Protein AF-A0A706RJ51-F1 (afdb_monomer_lite)

pLDDT: mean 90.6, std 5.4, range [71.19, 97.88]

Sequence (64 aa):
MLKDNYKPARFADRDGEIWGHEYSWNLAKSSLQDLEKYGKSYVSKHSDRMGDGFSFGPDLVIIR

Foldseek 3Di:
DVVVFFDVVVPPPCCDDPNHVCNVVVVVVVQVVCQVPPQKDWDALNGTPVSHIWMAGPVRDTGD

Organism: Salmonella typhimurium (NCBI:txid90371)

Radius of gyration: 12.0 Å; chains: 1; bounding box: 33×17×27 Å

Structure (mmCIF, N/CA/C/O backbone):
data_AF-A0A706RJ51-F1
#
_entry.id   AF-A0A706RJ51-F1
#
loop_
_atom_site.group_PDB
_atom_site.id
_atom_site.type_symbol
_atom_site.label_atom_id
_atom_site.label_alt_id
_atom_site.label_comp_id
_atom_site.label_asym_id
_atom_site.label_entity_id
_atom_site.label_seq_id
_atom_site.pdbx_PDB_ins_code
_atom_site.Cartn_x
_atom_site.Cartn_y
_atom_site.Cartn_z
_atom_site.occupancy
_atom_site.B_iso_or_equiv
_atom_site.auth_seq_id
_atom_site.auth_comp_id
_atom_site.auth_asym_id
_atom_site.auth_atom_id
_atom_site.pdbx_PDB_model_num
ATOM 1 N N . MET A 1 1 ? -9.011 -11.262 -2.285 1.00 71.19 1 MET A N 1
ATOM 2 C CA . MET A 1 1 ? -8.040 -10.747 -1.286 1.00 71.19 1 MET A CA 1
ATOM 3 C C . MET A 1 1 ? -7.451 -9.420 -1.775 1.00 71.19 1 MET A C 1
ATOM 5 O O . MET A 1 1 ? -7.581 -9.116 -2.957 1.00 71.19 1 MET A O 1
ATOM 9 N N . LEU A 1 2 ? -6.800 -8.627 -0.911 1.00 81.12 2 LEU A N 1
ATOM 10 C CA . LEU A 1 2 ? -6.113 -7.369 -1.291 1.00 81.12 2 LEU A CA 1
ATOM 11 C C . LEU A 1 2 ? -5.200 -7.538 -2.517 1.00 81.12 2 LEU A C 1
ATOM 13 O O . LEU A 1 2 ? -5.255 -6.746 -3.457 1.00 81.12 2 LEU A O 1
ATOM 17 N N . LYS A 1 3 ? -4.454 -8.649 -2.560 1.00 81.19 3 LYS A N 1
ATOM 18 C CA . LYS A 1 3 ? -3.581 -9.021 -3.681 1.00 81.19 3 LYS A CA 1
ATOM 19 C C . LYS A 1 3 ? -4.306 -9.214 -5.032 1.00 81.19 3 LYS A C 1
ATOM 21 O O . LYS A 1 3 ? -3.704 -9.130 -6.089 1.00 81.19 3 LYS A O 1
ATOM 26 N N . ASP A 1 4 ? -5.611 -9.451 -5.034 1.00 87.25 4 ASP A N 1
ATOM 27 C CA . ASP A 1 4 ? -6.361 -9.648 -6.282 1.00 87.25 4 ASP A CA 1
ATOM 28 C C . ASP A 1 4 ? -6.899 -8.322 -6.841 1.00 87.25 4 ASP A C 1
ATOM 30 O O . ASP A 1 4 ? -7.430 -8.281 -7.951 1.00 87.25 4 ASP A O 1
ATOM 34 N N . ASN A 1 5 ? -6.761 -7.231 -6.082 1.00 88.81 5 ASN A N 1
ATOM 35 C CA . ASN A 1 5 ? -7.293 -5.915 -6.426 1.00 88.81 5 ASN A CA 1
ATOM 36 C C . ASN A 1 5 ? -6.209 -4.925 -6.874 1.00 88.81 5 ASN A C 1
ATOM 38 O O . ASN A 1 5 ? -6.548 -3.831 -7.310 1.00 88.81 5 ASN A O 1
ATOM 42 N N . TYR A 1 6 ? -4.921 -5.285 -6.823 1.00 85.06 6 TYR A N 1
ATOM 43 C CA . TYR A 1 6 ? -3.847 -4.431 -7.343 1.00 85.06 6 TYR A CA 1
ATOM 44 C C . TYR A 1 6 ? -3.496 -4.761 -8.799 1.00 85.06 6 TYR A C 1
ATOM 46 O O . TYR A 1 6 ? -3.714 -5.876 -9.273 1.00 85.06 6 TYR A O 1
ATOM 54 N N . LYS A 1 7 ? -2.921 -3.786 -9.515 1.00 88.12 7 LYS A N 1
ATOM 55 C CA . LYS A 1 7 ? -2.331 -3.944 -10.856 1.00 88.12 7 LYS A CA 1
ATOM 56 C C . LYS A 1 7 ? -0.890 -4.452 -10.752 1.00 88.12 7 LYS A C 1
ATOM 58 O O . LYS A 1 7 ? -0.013 -3.637 -10.464 1.00 88.12 7 LYS A O 1
ATOM 63 N N . PRO A 1 8 ? -0.581 -5.728 -11.059 1.00 81.56 8 PRO A N 1
ATOM 64 C CA . PRO A 1 8 ? 0.768 -6.257 -10.861 1.00 81.56 8 PRO A CA 1
ATOM 65 C C . PRO A 1 8 ? 1.843 -5.542 -11.673 1.00 81.56 8 PRO A C 1
ATOM 67 O O . PRO A 1 8 ? 2.912 -5.264 -11.147 1.00 81.56 8 PRO A O 1
ATOM 70 N N . ALA A 1 9 ? 1.526 -5.118 -12.898 1.00 81.88 9 ALA A N 1
ATOM 71 C CA . ALA A 1 9 ? 2.440 -4.345 -13.741 1.00 81.88 9 ALA A CA 1
ATOM 72 C C . ALA A 1 9 ? 2.846 -2.985 -13.134 1.00 81.88 9 ALA A C 1
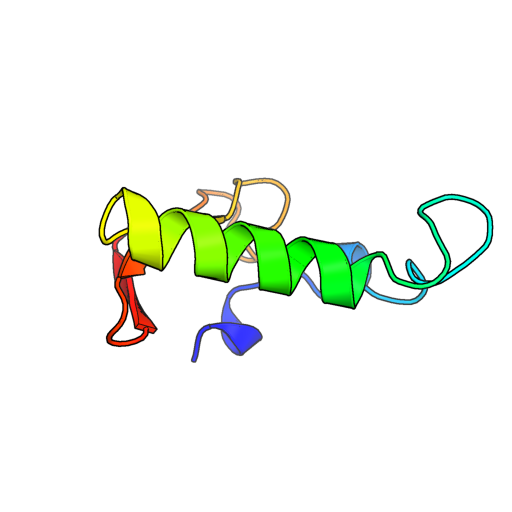ATOM 74 O O . ALA A 1 9 ? 3.881 -2.430 -13.488 1.00 81.88 9 ALA A O 1
ATOM 75 N N . ARG A 1 10 ? 2.059 -2.428 -12.196 1.00 79.25 10 ARG A N 1
ATOM 76 C CA . ARG A 1 10 ? 2.437 -1.212 -11.461 1.00 79.25 10 ARG A CA 1
ATOM 77 C C . ARG A 1 10 ? 3.264 -1.540 -10.219 1.00 79.25 10 ARG A C 1
ATOM 79 O O . ARG A 1 10 ? 3.603 -0.600 -9.525 1.00 79.25 10 ARG A O 1
ATOM 86 N N . PHE A 1 11 ? 3.641 -2.774 -9.922 1.00 78.38 11 PHE A N 1
ATOM 87 C CA . PHE A 1 11 ? 4.498 -3.062 -8.761 1.00 78.38 11 PHE A CA 1
ATOM 88 C C . PHE A 1 11 ? 5.644 -4.022 -9.065 1.00 78.38 11 PHE A C 1
ATOM 90 O O . PHE A 1 11 ? 6.640 -3.981 -8.352 1.00 78.38 11 PHE A O 1
ATOM 97 N N . ALA A 1 12 ? 5.534 -4.817 -10.131 1.00 81.81 12 ALA A N 1
ATOM 98 C CA . ALA A 1 12 ? 6.618 -5.652 -10.627 1.00 81.81 12 ALA A CA 1
ATOM 99 C C . ALA A 1 12 ? 7.882 -4.816 -10.872 1.00 81.81 12 ALA A C 1
ATOM 101 O O . ALA A 1 12 ? 7.802 -3.704 -11.403 1.00 81.81 12 ALA A O 1
ATOM 102 N N . ASP A 1 13 ? 9.016 -5.360 -10.428 1.00 84.19 13 ASP A N 1
ATOM 103 C CA . ASP A 1 13 ? 10.368 -4.846 -10.678 1.00 84.19 13 ASP A CA 1
ATOM 104 C C . ASP A 1 13 ? 10.593 -3.394 -10.223 1.00 84.19 13 ASP A C 1
ATOM 106 O O . ASP A 1 13 ? 11.429 -2.662 -10.751 1.00 84.19 13 ASP A O 1
ATOM 110 N N . ARG A 1 14 ? 9.812 -2.951 -9.230 1.00 88.00 14 ARG A N 1
ATOM 111 C CA . ARG A 1 14 ? 9.962 -1.635 -8.598 1.00 88.00 14 ARG A CA 1
ATOM 112 C C . ARG A 1 14 ? 11.070 -1.584 -7.571 1.00 88.00 14 ARG A C 1
ATOM 114 O O . ARG A 1 14 ? 11.645 -0.520 -7.379 1.00 88.00 14 ARG A O 1
ATOM 121 N N . ASP A 1 15 ? 11.324 -2.702 -6.910 1.00 89.62 15 ASP A N 1
ATOM 122 C CA . ASP A 1 15 ? 12.424 -2.800 -5.967 1.00 89.62 15 ASP A CA 1
ATOM 123 C C . ASP A 1 15 ? 13.725 -2.709 -6.766 1.00 89.62 15 ASP A C 1
ATOM 125 O O . ASP A 1 15 ? 14.062 -3.597 -7.547 1.00 89.62 15 ASP A O 1
ATOM 129 N N . GLY A 1 16 ? 14.416 -1.581 -6.637 1.00 89.88 16 GLY A N 1
ATOM 130 C CA . GLY A 1 16 ? 15.578 -1.277 -7.462 1.00 89.88 16 GLY A CA 1
ATOM 131 C C . GLY A 1 16 ? 15.969 0.192 -7.418 1.00 89.88 16 GLY A C 1
ATOM 132 O O . GLY A 1 16 ? 15.424 0.986 -6.658 1.00 89.88 16 GLY A O 1
ATOM 133 N N . GLU A 1 17 ? 16.921 0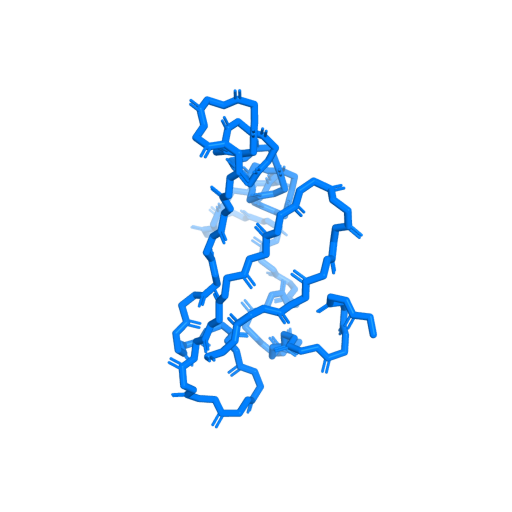.569 -8.261 1.00 90.69 17 GLU A N 1
ATOM 134 C CA . GLU A 1 17 ? 17.573 1.883 -8.213 1.00 90.69 17 GLU A CA 1
ATOM 135 C C . GLU A 1 17 ? 16.607 3.061 -8.434 1.00 90.69 17 GLU A C 1
ATOM 137 O O . GLU A 1 17 ? 16.747 4.110 -7.815 1.00 90.69 17 GLU A O 1
ATOM 142 N N . ILE A 1 18 ? 15.581 2.879 -9.273 1.00 90.25 18 ILE A N 1
ATOM 143 C CA . ILE A 1 18 ? 14.678 3.967 -9.677 1.00 90.25 18 ILE A CA 1
ATOM 144 C C . ILE A 1 18 ? 13.684 4.340 -8.569 1.00 90.25 18 ILE A C 1
ATOM 146 O O . ILE A 1 18 ? 13.397 5.517 -8.366 1.00 90.25 18 ILE A O 1
ATOM 150 N N . TRP A 1 19 ? 13.117 3.348 -7.878 1.00 86.19 19 TRP A N 1
ATOM 151 C CA . TRP A 1 19 ? 12.046 3.566 -6.892 1.00 86.19 19 TRP A CA 1
ATOM 152 C C . TRP A 1 19 ? 12.472 3.250 -5.454 1.00 86.19 19 TRP A C 1
ATOM 154 O O . TRP A 1 19 ? 11.688 3.457 -4.527 1.00 86.19 19 TRP A O 1
ATOM 164 N N . GLY A 1 20 ? 13.709 2.790 -5.270 1.00 91.25 20 GLY A N 1
ATOM 165 C CA . GLY A 1 20 ? 14.269 2.334 -4.007 1.00 91.25 20 GLY A CA 1
ATOM 166 C C . GLY A 1 20 ? 14.311 0.809 -3.920 1.00 91.25 20 GLY A C 1
ATOM 167 O O . GLY A 1 20 ? 13.395 0.113 -4.354 1.00 91.25 20 GLY A O 1
ATOM 168 N N . HIS A 1 21 ? 15.376 0.287 -3.312 1.00 91.44 21 HIS A N 1
ATOM 169 C CA . HIS A 1 21 ? 15.584 -1.156 -3.138 1.00 91.44 21 HIS A CA 1
ATOM 170 C C . HIS A 1 21 ? 14.512 -1.839 -2.275 1.00 91.44 21 HIS A C 1
ATOM 172 O O . HIS A 1 21 ? 14.333 -3.045 -2.367 1.00 91.44 21 HIS A O 1
ATOM 178 N N . GLU A 1 22 ? 13.786 -1.069 -1.465 1.00 92.12 22 GLU A N 1
ATOM 179 C CA . GLU A 1 22 ? 12.740 -1.549 -0.557 1.00 92.12 22 GLU A CA 1
ATOM 180 C C . GLU A 1 22 ? 11.387 -0.880 -0.856 1.00 92.12 22 GLU A C 1
ATOM 182 O O . GLU A 1 22 ? 10.615 -0.569 0.054 1.00 92.12 22 GLU A O 1
ATOM 187 N N . TYR A 1 23 ? 11.101 -0.562 -2.121 1.00 90.38 23 TYR A N 1
ATOM 188 C CA . TYR A 1 23 ? 9.871 0.142 -2.493 1.00 90.38 23 TYR A CA 1
ATOM 189 C C . TYR A 1 23 ? 8.613 -0.608 -2.027 1.00 90.38 23 TYR A C 1
ATOM 191 O O . TYR A 1 23 ? 7.728 -0.018 -1.401 1.00 90.38 23 TYR A O 1
ATOM 199 N N . SER A 1 24 ? 8.545 -1.912 -2.296 1.00 86.75 24 SER A N 1
ATOM 200 C CA . SER A 1 24 ? 7.430 -2.783 -1.917 1.00 86.75 24 SER A CA 1
ATOM 201 C C . SER A 1 24 ? 7.226 -2.831 -0.397 1.00 86.75 24 SER A C 1
ATOM 203 O O . SER A 1 24 ? 6.100 -2.691 0.088 1.00 86.75 24 SER A O 1
ATOM 205 N N . TRP A 1 25 ? 8.320 -2.942 0.358 1.00 90.50 25 TRP A N 1
ATOM 206 C CA . TRP A 1 25 ? 8.319 -2.929 1.819 1.00 90.50 25 TRP A CA 1
ATOM 207 C C . TRP A 1 25 ? 7.833 -1.592 2.382 1.00 90.50 25 TRP A C 1
ATOM 209 O O . TRP A 1 25 ? 6.962 -1.560 3.253 1.00 90.50 25 TRP A O 1
ATOM 219 N N . ASN A 1 26 ? 8.336 -0.477 1.853 1.00 92.19 26 ASN A N 1
ATOM 220 C CA . ASN A 1 26 ? 7.938 0.857 2.297 1.00 92.19 26 ASN A CA 1
ATOM 221 C C . ASN A 1 26 ? 6.465 1.155 1.995 1.00 92.19 26 ASN A C 1
ATOM 223 O O . ASN A 1 26 ? 5.793 1.799 2.801 1.00 92.19 26 ASN A O 1
ATOM 227 N N . LEU A 1 27 ? 5.935 0.640 0.883 1.00 90.12 27 LEU A N 1
ATOM 228 C CA . LEU A 1 27 ? 4.511 0.731 0.575 1.00 90.12 27 LEU A CA 1
ATOM 229 C C . LEU A 1 27 ? 3.663 -0.028 1.606 1.00 90.12 27 LEU A C 1
ATOM 231 O O . LEU A 1 27 ? 2.703 0.527 2.138 1.00 90.12 27 LEU A O 1
ATOM 235 N N . ALA A 1 28 ? 4.039 -1.269 1.926 1.00 90.44 28 ALA A N 1
ATOM 236 C CA . ALA A 1 28 ? 3.349 -2.059 2.944 1.00 90.44 28 ALA A CA 1
ATOM 237 C C . ALA A 1 28 ? 3.413 -1.381 4.322 1.00 90.44 28 ALA A C 1
ATOM 239 O O . ALA A 1 28 ? 2.396 -1.267 5.007 1.00 90.44 28 ALA A O 1
ATOM 240 N N . LYS A 1 29 ? 4.587 -0.861 4.697 1.00 95.19 29 LYS A N 1
ATOM 241 C CA . LYS A 1 29 ? 4.792 -0.103 5.935 1.00 95.19 29 LYS A CA 1
ATOM 242 C C . LYS A 1 29 ? 3.895 1.132 6.005 1.00 95.19 29 LYS A C 1
ATOM 244 O O . LYS A 1 29 ? 3.271 1.351 7.038 1.00 95.19 29 LYS A O 1
ATOM 249 N N . SER A 1 30 ? 3.791 1.902 4.920 1.00 94.44 30 SER A N 1
ATOM 250 C CA . SER A 1 30 ? 2.898 3.065 4.850 1.00 94.44 30 SER A CA 1
ATOM 251 C C . SER A 1 30 ? 1.444 2.667 5.105 1.00 94.44 30 SER A C 1
ATOM 253 O O . SER A 1 30 ? 0.765 3.309 5.899 1.00 94.44 30 SER A O 1
ATOM 255 N N . SER A 1 31 ? 0.971 1.578 4.492 1.00 94.00 31 SER A N 1
ATOM 256 C CA . SER A 1 31 ? -0.394 1.100 4.729 1.00 94.00 31 SER A CA 1
ATOM 257 C C . SER A 1 31 ? -0.618 0.635 6.167 1.00 94.00 31 SER A C 1
ATOM 259 O O . SER A 1 31 ? -1.675 0.905 6.727 1.00 94.00 31 SER A O 1
ATOM 261 N N . LEU A 1 32 ? 0.362 -0.024 6.793 1.00 95.94 32 LEU A N 1
ATOM 262 C CA . LEU A 1 32 ? 0.271 -0.405 8.207 1.00 95.94 32 LEU A CA 1
ATOM 263 C C . LEU A 1 32 ? 0.202 0.821 9.127 1.00 95.94 32 LEU A C 1
ATOM 265 O O . LEU A 1 32 ? -0.600 0.834 10.056 1.00 95.94 32 LEU A O 1
ATOM 269 N N . GLN A 1 33 ? 0.986 1.862 8.841 1.00 97.88 33 GLN A N 1
ATOM 270 C CA . GLN A 1 33 ? 0.950 3.121 9.591 1.00 97.88 33 GLN A CA 1
ATOM 271 C C . GLN A 1 33 ? -0.399 3.836 9.452 1.00 97.88 33 GLN A C 1
ATOM 273 O O . GLN A 1 33 ? -0.924 4.354 10.437 1.00 97.88 33 GLN A O 1
ATOM 278 N N . ASP A 1 34 ? -0.991 3.836 8.256 1.00 97.75 34 ASP A N 1
ATOM 279 C CA . ASP A 1 34 ? -2.333 4.387 8.048 1.00 97.75 34 ASP A CA 1
ATOM 280 C C . ASP A 1 34 ? -3.393 3.609 8.837 1.00 97.75 34 ASP A C 1
ATOM 282 O O . ASP A 1 34 ? -4.275 4.203 9.458 1.00 97.75 34 ASP A O 1
ATOM 286 N N . LEU A 1 35 ? -3.301 2.276 8.846 1.00 96.94 35 LEU A N 1
ATOM 287 C CA . LEU A 1 35 ? -4.203 1.424 9.617 1.00 96.94 35 LEU A CA 1
ATOM 288 C C . LEU A 1 35 ? -4.079 1.679 11.122 1.00 96.94 35 LEU A C 1
ATOM 290 O O . LEU A 1 35 ? -5.100 1.801 11.792 1.00 96.94 35 LEU A O 1
ATOM 294 N N . GLU A 1 36 ? -2.859 1.802 11.641 1.00 97.50 36 GLU A N 1
ATOM 295 C CA . GLU A 1 36 ? -2.608 2.105 13.054 1.00 97.50 36 GLU A CA 1
ATOM 296 C C . GLU A 1 36 ? -3.150 3.487 13.441 1.00 97.50 36 GLU A C 1
ATOM 298 O O . GLU A 1 36 ? -3.792 3.646 14.478 1.00 97.50 36 GLU A O 1
ATOM 303 N N . LYS A 1 37 ? -2.924 4.493 12.593 1.00 97.88 37 LYS A N 1
ATOM 304 C CA . LYS A 1 37 ? -3.247 5.886 12.909 1.00 97.88 37 LYS A CA 1
ATOM 305 C C . LYS A 1 37 ? -4.706 6.256 12.650 1.00 97.88 37 LYS A C 1
ATOM 307 O O . LYS A 1 37 ? -5.266 7.079 13.371 1.00 97.88 37 LYS A O 1
ATOM 312 N N . TYR A 1 38 ? -5.303 5.701 11.600 1.00 97.06 38 TYR A N 1
ATOM 313 C CA . TYR A 1 38 ? -6.606 6.126 11.082 1.00 97.06 38 TYR A CA 1
ATOM 314 C C . TYR A 1 38 ? -7.641 5.000 11.037 1.00 97.06 38 TYR A C 1
ATOM 316 O O . TYR A 1 38 ? -8.793 5.251 10.688 1.00 97.06 38 TYR A O 1
ATOM 324 N N . GLY A 1 39 ? -7.251 3.758 11.341 1.00 96.56 39 GLY A N 1
ATOM 325 C CA . GLY A 1 39 ? -8.123 2.590 11.198 1.00 96.56 39 GLY A CA 1
ATOM 326 C C . GLY A 1 39 ? -8.463 2.258 9.744 1.00 96.56 39 GLY A C 1
ATOM 327 O O . GLY A 1 39 ? -9.392 1.491 9.497 1.00 96.56 39 GLY A O 1
ATOM 328 N N . LYS A 1 40 ? -7.767 2.858 8.768 1.00 96.50 40 LYS A N 1
ATOM 329 C CA . LYS A 1 40 ? -8.073 2.717 7.342 1.00 96.50 40 LYS A CA 1
ATOM 330 C C . LYS A 1 40 ? -6.883 3.122 6.473 1.00 96.50 40 LYS A C 1
ATOM 332 O O . LYS A 1 40 ? -6.260 4.141 6.742 1.00 96.50 40 LYS A O 1
ATOM 337 N N . SER A 1 41 ? -6.625 2.377 5.399 1.00 97.06 41 SER A N 1
ATOM 338 C CA . SER A 1 41 ? -5.660 2.742 4.349 1.00 97.06 41 SER A CA 1
ATOM 339 C C . SER A 1 41 ? -6.322 2.740 2.967 1.00 97.06 41 SER A C 1
ATOM 341 O O . SER A 1 41 ? -7.456 2.277 2.797 1.00 97.06 41 SER A O 1
ATOM 343 N N . TYR A 1 42 ? -5.630 3.302 1.978 1.00 95.19 42 TYR A N 1
ATOM 344 C CA . TYR A 1 42 ? -6.160 3.578 0.647 1.00 95.19 42 TYR A CA 1
ATOM 345 C C . TYR A 1 42 ? -5.237 3.046 -0.446 1.00 95.19 42 TYR A C 1
ATOM 347 O O . TYR A 1 42 ? -4.017 3.176 -0.389 1.00 95.19 42 TYR A O 1
ATOM 355 N N . VAL A 1 43 ? -5.845 2.511 -1.501 1.00 92.69 43 VAL A N 1
ATOM 356 C CA . VAL A 1 43 ? -5.190 2.181 -2.763 1.00 92.69 43 VAL A CA 1
ATOM 357 C C . VAL A 1 43 ? -5.738 3.113 -3.832 1.00 92.69 43 VAL A C 1
ATOM 359 O O . VAL A 1 43 ? -6.943 3.182 -4.064 1.00 92.69 43 VAL A O 1
ATOM 362 N N . SER A 1 44 ? -4.847 3.847 -4.496 1.00 91.62 44 SER A N 1
ATOM 363 C CA . SER A 1 44 ? -5.244 4.798 -5.534 1.00 91.62 44 SER A CA 1
ATOM 364 C C . SER A 1 44 ? -5.782 4.098 -6.787 1.00 91.62 44 SER A C 1
ATOM 366 O O . SER A 1 44 ? -5.423 2.958 -7.090 1.00 91.62 44 SER A O 1
ATOM 368 N N . LYS A 1 45 ? -6.562 4.825 -7.593 1.00 92.81 45 LYS A N 1
ATOM 369 C CA . LYS A 1 45 ? -7.079 4.358 -8.892 1.00 92.81 45 LYS A CA 1
ATOM 370 C C . LYS A 1 45 ? -6.017 3.822 -9.859 1.00 92.81 45 LYS A C 1
ATOM 372 O O . LYS A 1 45 ? -6.272 2.938 -10.674 1.00 92.81 45 LYS A O 1
ATOM 377 N N . HIS A 1 46 ? -4.797 4.350 -9.776 1.00 89.62 46 HIS A N 1
ATOM 378 C CA . HIS A 1 46 ? -3.691 3.930 -10.637 1.00 89.62 46 HIS A CA 1
ATOM 379 C C . HIS A 1 46 ? -3.096 2.586 -10.206 1.00 89.62 46 HIS A C 1
ATOM 381 O O . HIS A 1 46 ? -2.519 1.878 -11.029 1.00 89.62 46 HIS A O 1
ATOM 387 N N . SER A 1 47 ? -3.260 2.242 -8.932 1.00 89.19 47 SER A N 1
ATOM 388 C CA . SER A 1 47 ? -2.796 1.000 -8.321 1.00 89.19 47 SER A CA 1
ATOM 389 C C . SER A 1 47 ? -3.877 -0.080 -8.313 1.00 89.19 47 SER A C 1
ATOM 391 O O . SER A 1 47 ? -3.549 -1.264 -8.367 1.00 89.19 47 SER A O 1
ATOM 393 N N . ASP A 1 48 ? -5.149 0.317 -8.282 1.00 92.25 48 ASP A N 1
ATOM 394 C CA . ASP A 1 48 ? -6.303 -0.576 -8.347 1.00 92.25 48 ASP A CA 1
ATOM 395 C C . ASP A 1 48 ? -6.488 -1.175 -9.747 1.00 92.25 48 ASP A C 1
ATOM 397 O O . AS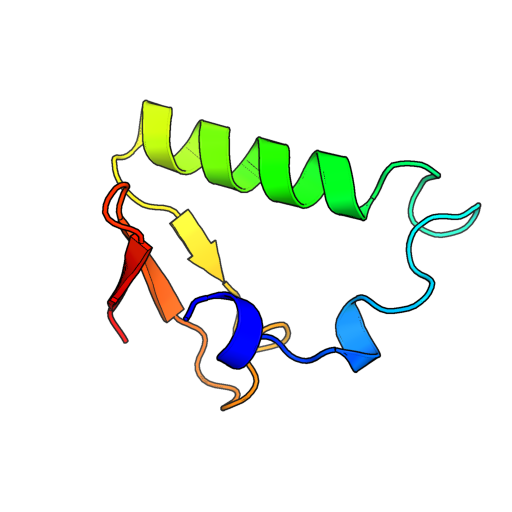P A 1 48 ? -6.411 -0.477 -10.763 1.00 92.25 48 ASP A O 1
ATOM 401 N N . ARG A 1 49 ? -6.766 -2.480 -9.794 1.00 91.00 49 ARG A N 1
ATOM 402 C CA . ARG A 1 49 ? -7.060 -3.251 -11.006 1.00 91.00 49 ARG A CA 1
ATOM 403 C C . ARG A 1 49 ? -8.287 -2.722 -11.744 1.00 91.00 49 ARG A C 1
ATOM 405 O O . ARG A 1 49 ? -8.230 -2.670 -12.969 1.00 91.00 49 ARG A O 1
ATOM 412 N N . MET A 1 50 ? -9.330 -2.300 -11.029 1.00 91.00 50 MET A N 1
ATOM 413 C CA . MET A 1 50 ? -10.569 -1.786 -11.636 1.00 91.00 50 MET A CA 1
ATOM 414 C C . MET A 1 50 ? -10.445 -0.331 -12.097 1.00 91.00 50 MET A C 1
ATOM 416 O O . MET A 1 50 ? -11.077 0.057 -13.070 1.00 91.00 50 MET A O 1
ATOM 420 N N . GLY A 1 51 ? -9.538 0.440 -11.492 1.00 92.19 51 GLY A N 1
ATOM 421 C CA . GLY A 1 51 ? -9.302 1.830 -11.881 1.00 92.19 51 GLY A CA 1
ATOM 422 C C . GLY A 1 51 ? -10.127 2.847 -11.100 1.00 92.19 51 GLY A C 1
ATOM 423 O O . GLY A 1 51 ? -10.100 4.021 -11.458 1.00 92.19 51 GLY A O 1
ATOM 424 N N . ASP A 1 52 ? -10.784 2.423 -10.023 1.00 92.81 52 ASP A N 1
ATOM 425 C CA . ASP A 1 52 ? -11.607 3.286 -9.168 1.00 92.81 52 ASP A CA 1
ATOM 426 C C . ASP A 1 52 ? -10.839 3.710 -7.912 1.00 92.81 52 ASP A C 1
ATOM 428 O O . ASP A 1 52 ? -11.025 4.799 -7.371 1.00 92.81 52 ASP A O 1
ATOM 432 N N . GLY A 1 53 ? -9.893 2.869 -7.491 1.00 93.94 53 GLY A N 1
ATOM 433 C CA . GLY A 1 53 ? -9.309 2.962 -6.165 1.00 93.94 53 GLY A CA 1
ATOM 434 C C . GLY A 1 53 ? -10.230 2.307 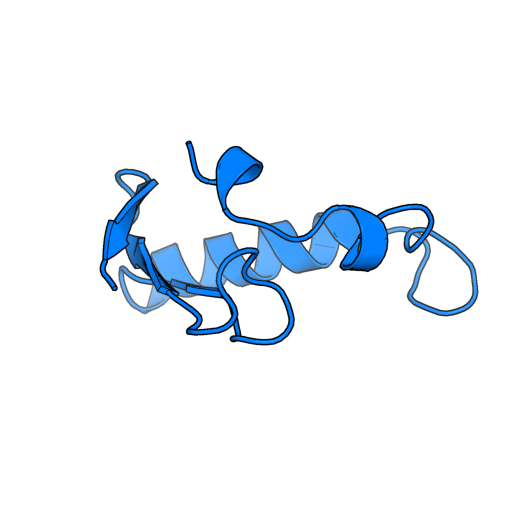-5.146 1.00 93.94 53 GLY A C 1
ATOM 435 O O . GLY A 1 53 ? -11.381 1.974 -5.421 1.00 93.94 53 GLY A O 1
ATOM 436 N N . PHE A 1 54 ? -9.692 2.048 -3.967 1.00 94.81 54 PHE A N 1
ATOM 437 C CA . PHE A 1 54 ? -10.466 1.485 -2.873 1.00 94.81 54 PHE A CA 1
ATOM 438 C C . PHE A 1 54 ? -9.769 1.769 -1.556 1.00 94.81 54 PHE A C 1
ATOM 440 O O . PHE A 1 54 ? -8.637 2.252 -1.501 1.00 94.81 54 PHE A O 1
ATOM 447 N N . SER A 1 55 ? -10.447 1.435 -0.476 1.00 95.81 55 SER A N 1
ATOM 448 C CA . SER A 1 55 ? -9.907 1.536 0.866 1.00 95.81 55 SER A CA 1
ATOM 449 C C . SER A 1 55 ? -10.106 0.242 1.631 1.00 95.81 55 SER A C 1
ATOM 451 O O . SER A 1 55 ? -10.895 -0.600 1.212 1.00 95.81 55 SER A O 1
ATOM 453 N N . PHE A 1 56 ? -9.373 0.055 2.720 1.00 95.69 56 PHE A N 1
ATOM 454 C CA . PHE A 1 56 ? -9.493 -1.144 3.540 1.00 95.69 56 PHE A CA 1
ATOM 455 C C . PHE A 1 56 ? -9.167 -0.866 5.004 1.00 95.69 56 PHE A C 1
ATOM 457 O O . PHE A 1 56 ? -8.380 0.034 5.309 1.00 95.69 56 PHE A O 1
ATOM 464 N N . GLY A 1 57 ? -9.812 -1.624 5.891 1.00 95.38 57 GLY A N 1
ATOM 465 C CA . GLY A 1 57 ? -9.583 -1.590 7.334 1.00 95.38 57 GLY A CA 1
ATOM 466 C C . GLY A 1 57 ? -8.551 -2.627 7.806 1.00 95.38 57 GLY A C 1
ATOM 467 O O . GLY A 1 57 ? -7.984 -3.357 6.986 1.00 95.38 57 GLY A O 1
ATOM 468 N N . PRO A 1 58 ? -8.298 -2.718 9.128 1.00 93.62 58 PRO A N 1
ATOM 469 C CA . PRO A 1 58 ? -7.361 -3.683 9.716 1.00 93.62 58 PRO A CA 1
ATOM 470 C C . PRO A 1 58 ? -7.792 -5.143 9.532 1.00 93.62 58 PRO A C 1
ATOM 472 O O . PRO A 1 58 ? -6.960 -6.044 9.533 1.00 93.62 58 PRO A O 1
ATOM 475 N N . ASP A 1 59 ? -9.089 -5.369 9.334 1.00 93.19 59 ASP A N 1
ATOM 476 C CA . ASP A 1 59 ? -9.689 -6.651 8.957 1.00 93.19 59 ASP A CA 1
ATOM 477 C C . ASP A 1 59 ? -9.447 -7.024 7.482 1.00 93.19 59 ASP A C 1
ATOM 479 O O . ASP A 1 59 ? -9.853 -8.095 7.030 1.00 93.19 59 ASP A O 1
ATOM 483 N N . LEU A 1 60 ? -8.767 -6.148 6.732 1.00 90.00 60 LEU A N 1
ATOM 484 C CA . LEU A 1 60 ? -8.457 -6.283 5.312 1.00 90.00 60 LEU A CA 1
ATOM 485 C C . LEU A 1 60 ? -9.706 -6.352 4.419 1.00 90.00 60 LEU A C 1
ATOM 487 O O . LEU A 1 60 ? -9.620 -6.781 3.261 1.00 90.00 60 LEU A O 1
ATOM 491 N N . VAL A 1 61 ? -10.856 -5.901 4.929 1.00 91.06 61 VAL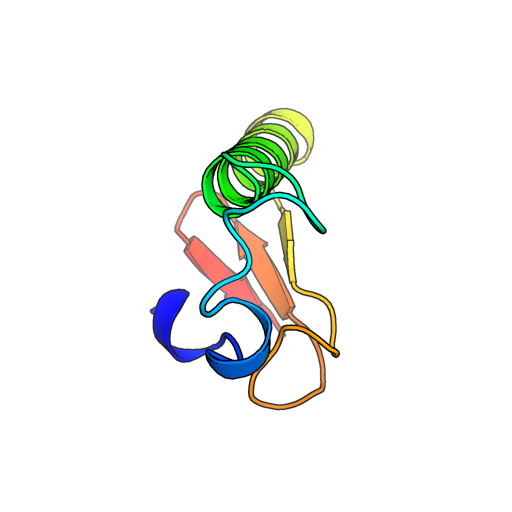 A N 1
ATOM 492 C CA . VAL A 1 61 ? -12.094 -5.791 4.159 1.00 91.06 61 VAL A CA 1
ATOM 493 C C . VAL A 1 61 ? -11.996 -4.583 3.237 1.00 91.06 61 VAL A C 1
ATOM 495 O O . VAL A 1 61 ? -11.714 -3.465 3.665 1.00 91.06 61 VAL A O 1
ATOM 498 N N . ILE A 1 62 ? -12.220 -4.819 1.945 1.00 91.62 62 ILE A N 1
ATOM 499 C CA . ILE A 1 62 ? -12.190 -3.781 0.915 1.00 91.62 62 ILE A CA 1
ATOM 500 C C . ILE A 1 62 ? -13.524 -3.033 0.907 1.00 91.62 62 ILE A C 1
ATOM 502 O O . ILE A 1 62 ? -14.584 -3.646 0.805 1.00 91.62 62 ILE A O 1
ATOM 506 N N . ILE A 1 63 ? -13.447 -1.705 0.941 1.00 91.38 63 ILE A N 1
ATOM 507 C CA 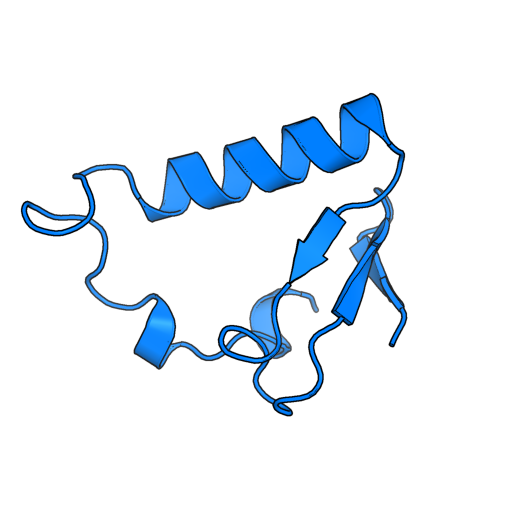. ILE A 1 63 ? -14.564 -0.771 0.809 1.00 91.38 63 ILE A CA 1
ATOM 508 C C . ILE A 1 63 ? -14.307 0.086 -0.434 1.00 91.38 63 ILE A C 1
ATOM 510 O O . ILE A 1 63 ? -13.267 0.756 -0.522 1.00 91.38 63 ILE A O 1
ATOM 514 N N . ARG A 1 64 ? -15.248 0.036 -1.378 1.00 87.25 64 ARG A N 1
ATOM 515 C CA . ARG A 1 64 ? -15.254 0.790 -2.636 1.00 87.25 64 ARG A CA 1
ATOM 516 C C . ARG A 1 64 ? -16.341 1.851 -2.601 1.00 87.25 64 ARG A C 1
ATOM 518 O O . ARG A 1 64 ? -17.438 1.521 -2.100 1.00 87.25 64 ARG A O 1
#

Secondary structure (DSSP, 8-state):
-GGGSB-GGGTTT-TBTTTBTTHHHHHHHHHHHHHHHHS-EEE-TTTBSSSS-EEE-TT--EE-